Protein AF-A0A5V2T5C7-F1 (afdb_monomer_lite)

Organism: Salmonella enterica (NCBI:txid28901)

Sequence (39 aa):
MINDDILAHARQCAPAESCGYVVRTAQGERYFPCENLSA

Secondary structure (DSSP, 8-state):
-HHHHHHHHHHHHTTS--EEEEEEETTEEEEEEE--TT-

Structure (mmCIF, N/CA/C/O backbone):
data_AF-A0A5V2T5C7-F1
#
_entry.id   AF-A0A5V2T5C7-F1
#
loop_
_atom_site.group_PDB
_atom_site.id
_atom_site.type_symbol
_atom_site.label_atom_id
_atom_site.label_alt_id
_atom_site.label_comp_id
_atom_site.label_asym_id
_atom_site.label_entity_id
_atom_site.label_seq_id
_atom_site.pdbx_PDB_ins_code
_atom_site.Cartn_x
_atom_site.Cartn_y
_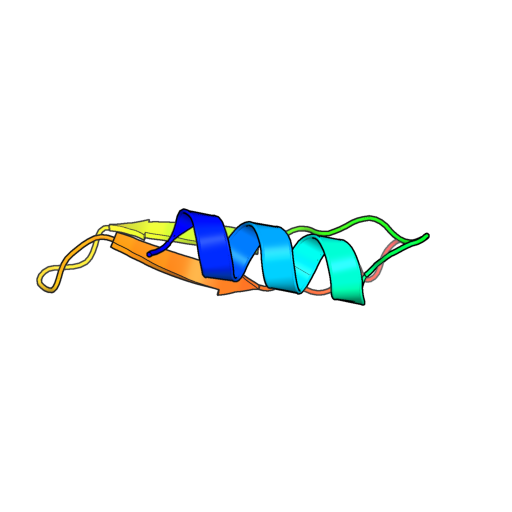atom_site.Cartn_z
_atom_site.occupancy
_atom_site.B_iso_or_equiv
_atom_site.auth_seq_id
_atom_site.auth_comp_id
_atom_site.auth_asym_id
_atom_site.auth_atom_id
_atom_site.pdbx_PDB_model_num
ATOM 1 N N . MET A 1 1 ? -10.161 -7.233 2.357 1.00 71.31 1 MET A N 1
ATOM 2 C CA . MET A 1 1 ? -9.440 -7.242 3.653 1.00 71.31 1 MET A CA 1
ATOM 3 C C . MET A 1 1 ? -8.173 -6.427 3.429 1.00 71.31 1 MET A C 1
ATOM 5 O O . MET A 1 1 ? -7.661 -6.520 2.326 1.00 71.31 1 MET A O 1
ATOM 9 N N . ILE A 1 2 ? -7.669 -5.623 4.374 1.00 83.19 2 ILE A N 1
ATOM 10 C CA . ILE A 1 2 ? -6.521 -4.721 4.097 1.00 83.19 2 ILE A CA 1
ATOM 11 C C . ILE A 1 2 ? -5.328 -5.451 3.445 1.00 83.19 2 ILE A C 1
ATOM 13 O O . ILE A 1 2 ? -4.661 -4.917 2.566 1.00 83.19 2 ILE A O 1
ATOM 17 N N . ASN A 1 3 ? -5.124 -6.715 3.832 1.00 88.94 3 ASN A N 1
ATOM 18 C CA . ASN A 1 3 ? -4.088 -7.586 3.290 1.00 88.94 3 ASN A CA 1
ATOM 19 C C . ASN A 1 3 ? -4.300 -7.919 1.804 1.00 88.94 3 ASN A C 1
ATOM 21 O O . ASN A 1 3 ? -3.324 -8.011 1.067 1.00 88.94 3 ASN A O 1
ATOM 25 N N . ASP A 1 4 ? -5.545 -8.074 1.347 1.00 95.00 4 ASP A N 1
ATOM 26 C CA . ASP A 1 4 ? -5.847 -8.335 -0.065 1.00 95.00 4 ASP A CA 1
ATOM 27 C C . ASP A 1 4 ? -5.489 -7.122 -0.928 1.00 95.00 4 ASP A C 1
ATOM 29 O O . ASP A 1 4 ? -4.900 -7.292 -1.993 1.00 95.00 4 ASP A O 1
ATOM 33 N N . ASP A 1 5 ? -5.783 -5.910 -0.443 1.00 96.56 5 ASP A N 1
ATOM 34 C CA . ASP A 1 5 ? -5.488 -4.658 -1.151 1.00 96.56 5 ASP A CA 1
ATOM 35 C C . ASP A 1 5 ? -3.970 -4.431 -1.261 1.00 96.56 5 ASP A C 1
ATOM 37 O O . ASP A 1 5 ? -3.471 -4.064 -2.325 1.00 96.56 5 ASP A O 1
ATOM 41 N N . ILE A 1 6 ? -3.217 -4.732 -0.195 1.00 97.44 6 ILE A N 1
ATOM 42 C CA . ILE A 1 6 ? -1.745 -4.685 -0.192 1.00 97.44 6 ILE A CA 1
ATOM 43 C C . ILE A 1 6 ? -1.168 -5.693 -1.193 1.00 97.44 6 ILE A C 1
ATOM 45 O O . ILE A 1 6 ? -0.300 -5.355 -1.996 1.00 97.44 6 ILE A O 1
ATOM 49 N N . LEU A 1 7 ? -1.652 -6.938 -1.176 1.00 97.88 7 LEU A N 1
ATOM 50 C CA . LEU A 1 7 ? -1.164 -7.979 -2.082 1.00 97.88 7 LEU A CA 1
ATOM 51 C C . LEU A 1 7 ? -1.580 -7.729 -3.537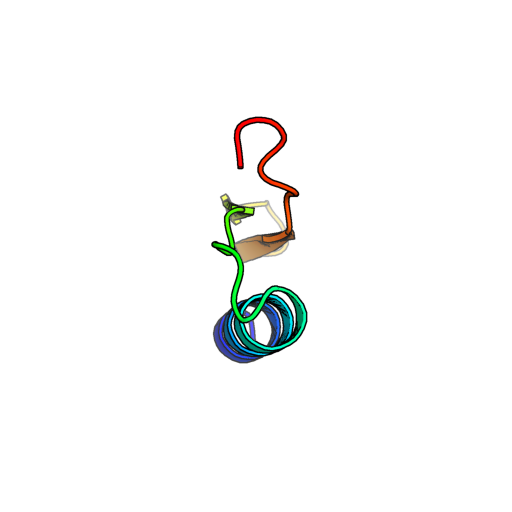 1.00 97.88 7 LEU A C 1
ATOM 53 O O . LEU A 1 7 ? -0.874 -8.146 -4.455 1.00 97.88 7 LEU A O 1
ATOM 57 N N . ALA A 1 8 ? -2.728 -7.097 -3.775 1.00 97.75 8 ALA A N 1
ATOM 58 C CA . ALA A 1 8 ? -3.142 -6.676 -5.107 1.00 97.75 8 ALA A CA 1
ATOM 59 C C . ALA A 1 8 ? -2.210 -5.582 -5.640 1.00 97.75 8 ALA A C 1
ATOM 61 O O . ALA A 1 8 ? -1.699 -5.724 -6.750 1.00 97.75 8 ALA A O 1
ATOM 62 N N . HIS A 1 9 ? -1.916 -4.565 -4.825 1.00 97.50 9 HIS A N 1
ATOM 63 C CA . HIS A 1 9 ? -0.978 -3.505 -5.185 1.00 97.50 9 HIS A CA 1
ATOM 64 C C . HIS A 1 9 ? 0.429 -4.054 -5.472 1.00 97.50 9 HIS A C 1
ATOM 66 O O . HIS A 1 9 ? 0.986 -3.798 -6.536 1.00 97.50 9 HIS A O 1
ATOM 72 N N . ALA A 1 10 ? 0.949 -4.934 -4.609 1.00 97.12 10 ALA A N 1
ATOM 73 C CA . ALA A 1 10 ? 2.252 -5.566 -4.813 1.00 97.12 10 ALA A CA 1
ATOM 74 C C . ALA A 1 10 ? 2.356 -6.333 -6.143 1.00 97.12 10 ALA A C 1
ATOM 76 O O . ALA A 1 10 ? 3.389 -6.292 -6.810 1.00 97.12 10 ALA A O 1
ATOM 77 N N . ARG A 1 11 ? 1.278 -7.010 -6.563 1.00 97.75 11 ARG A N 1
ATOM 78 C CA . ARG A 1 11 ? 1.233 -7.693 -7.867 1.00 97.75 11 ARG A CA 1
ATOM 79 C C . ARG A 1 11 ? 1.210 -6.721 -9.044 1.00 97.75 11 ARG A C 1
ATOM 81 O O . ARG A 1 11 ? 1.746 -7.065 -10.090 1.00 97.75 11 ARG A O 1
ATOM 88 N N . GLN A 1 12 ? 0.590 -5.553 -8.892 1.00 96.50 12 GLN A N 1
ATOM 89 C CA . GLN A 1 12 ? 0.536 -4.528 -9.938 1.00 96.50 12 GLN A CA 1
ATOM 90 C C . GL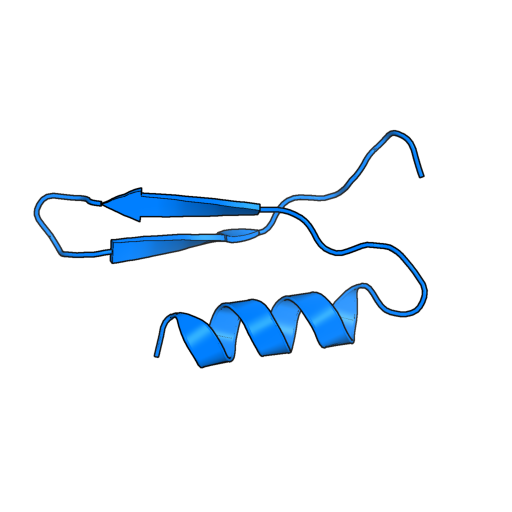N A 1 12 ? 1.884 -3.834 -10.139 1.00 96.50 12 GLN A C 1
ATOM 92 O O . GLN A 1 12 ? 2.225 -3.509 -11.271 1.00 96.50 12 GLN A O 1
ATOM 97 N N . CYS A 1 13 ? 2.650 -3.631 -9.066 1.00 95.69 13 CYS A N 1
ATOM 98 C CA . CYS A 1 13 ? 3.966 -3.002 -9.151 1.00 95.69 13 CYS A CA 1
ATOM 99 C C . CYS A 1 13 ? 5.031 -3.917 -9.763 1.00 95.69 13 CYS A C 1
ATOM 101 O O . CYS A 1 13 ? 5.989 -3.413 -10.339 1.00 95.69 13 CYS A O 1
ATOM 103 N N . ALA A 1 14 ? 4.883 -5.243 -9.671 1.00 95.56 14 ALA A N 1
ATOM 104 C CA . ALA A 1 14 ? 5.911 -6.184 -10.110 1.00 95.56 14 ALA A CA 1
ATOM 105 C C . ALA A 1 14 ? 6.355 -5.941 -11.576 1.00 95.56 14 ALA A C 1
ATOM 107 O O . ALA A 1 14 ? 5.507 -5.851 -12.466 1.00 95.56 14 ALA A O 1
ATOM 108 N N . PRO A 1 15 ? 7.675 -5.880 -11.860 1.00 94.62 15 PRO A N 1
ATOM 109 C CA . PRO A 1 15 ? 8.805 -6.217 -10.981 1.00 94.62 15 PRO A CA 1
ATOM 110 C C . PRO A 1 15 ? 9.284 -5.077 -10.064 1.00 94.62 15 PRO A C 1
ATOM 112 O O . PRO A 1 15 ? 10.198 -5.298 -9.272 1.00 94.62 15 PRO A O 1
ATOM 115 N N . ALA A 1 16 ? 8.714 -3.878 -10.185 1.00 94.25 16 ALA A N 1
ATOM 116 C CA . ALA A 1 16 ? 9.061 -2.743 -9.343 1.00 94.25 16 ALA A CA 1
ATOM 117 C C . ALA A 1 16 ? 8.581 -2.939 -7.894 1.00 94.25 16 ALA A C 1
ATOM 119 O O . ALA A 1 16 ? 7.693 -3.745 -7.593 1.00 94.25 16 ALA A O 1
ATOM 120 N N . GLU A 1 17 ? 9.208 -2.195 -6.986 1.00 95.81 17 GLU A N 1
ATOM 121 C CA . GLU A 1 17 ? 8.866 -2.186 -5.568 1.00 95.81 17 GLU A CA 1
ATOM 122 C C . GLU A 1 17 ? 7.473 -1.573 -5.338 1.00 95.81 17 GLU A C 1
ATOM 124 O O . GLU A 1 17 ? 7.046 -0.670 -6.055 1.00 95.81 17 GLU A O 1
ATOM 129 N N . SER A 1 18 ? 6.756 -2.090 -4.339 1.00 96.00 18 SER A N 1
ATOM 130 C CA . SER A 1 18 ? 5.419 -1.633 -3.953 1.00 96.00 18 SER A CA 1
ATOM 131 C C . SER A 1 18 ? 5.458 -1.045 -2.547 1.00 96.00 18 SER A C 1
ATOM 133 O O . SER A 1 18 ? 5.574 -1.802 -1.579 1.00 96.00 18 SER A O 1
ATOM 135 N N . CYS A 1 19 ? 5.206 0.259 -2.424 1.00 96.50 19 CYS A N 1
ATOM 136 C CA . CYS A 1 19 ? 5.148 0.961 -1.142 1.00 96.50 19 CYS A CA 1
ATOM 137 C C . CYS A 1 19 ? 3.744 1.517 -0.827 1.00 96.50 19 CYS A C 1
ATOM 139 O O . CYS A 1 19 ? 2.834 1.524 -1.656 1.00 96.50 19 CYS A O 1
ATOM 141 N N . GLY A 1 20 ? 3.519 1.951 0.415 1.00 96.06 20 GLY A N 1
ATOM 142 C CA . GLY A 1 20 ? 2.255 2.568 0.828 1.00 96.06 20 GLY A CA 1
ATOM 143 C C . GLY A 1 20 ? 2.127 2.745 2.340 1.00 96.06 20 GLY A C 1
ATOM 144 O O . GLY A 1 20 ? 3.009 2.348 3.101 1.00 96.06 20 GLY A O 1
ATOM 145 N N . TYR A 1 21 ? 1.003 3.312 2.780 1.00 97.56 21 TYR A N 1
ATOM 146 C CA . TYR A 1 21 ? 0.699 3.563 4.192 1.00 97.56 21 TYR A CA 1
ATOM 147 C C . TYR A 1 21 ? -0.479 2.722 4.675 1.00 97.56 21 TYR A C 1
ATOM 149 O O . TYR A 1 21 ? -1.490 2.593 3.986 1.00 97.56 21 TYR A O 1
ATOM 157 N N . VAL A 1 22 ? -0.394 2.225 5.908 1.00 96.94 22 VAL A N 1
ATOM 158 C CA . VAL A 1 22 ? -1.554 1.731 6.658 1.00 96.94 22 VAL A CA 1
ATOM 159 C C . VAL A 1 22 ? -1.868 2.750 7.743 1.00 96.94 22 VAL A C 1
ATOM 161 O O . VAL A 1 22 ? -1.048 3.003 8.622 1.00 96.94 22 VAL A O 1
ATOM 164 N N . VAL A 1 23 ? -3.052 3.354 7.670 1.00 97.00 23 VAL A N 1
ATOM 165 C CA . VAL A 1 23 ? -3.473 4.416 8.588 1.00 97.00 23 VAL A CA 1
ATOM 166 C C . VAL A 1 23 ? -4.676 3.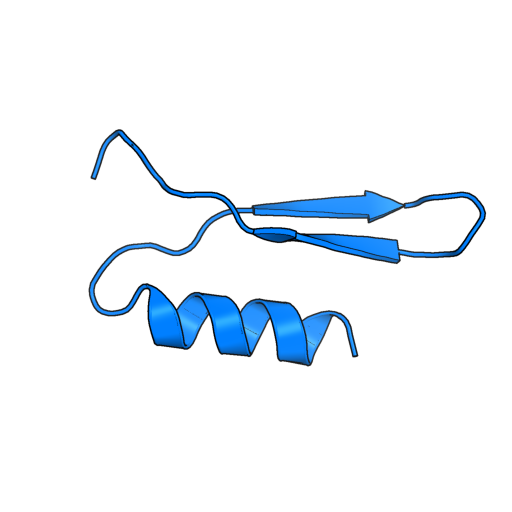943 9.387 1.00 97.00 23 VAL A C 1
ATOM 168 O O . VAL A 1 23 ? -5.684 3.513 8.823 1.00 97.00 23 VAL A O 1
ATOM 171 N N . ARG A 1 24 ? -4.594 4.050 10.715 1.00 96.38 24 ARG A N 1
ATOM 172 C CA . ARG A 1 24 ? -5.732 3.808 11.604 1.00 96.38 24 ARG A CA 1
ATOM 173 C C . ARG A 1 24 ? -6.602 5.059 11.680 1.00 96.38 24 ARG A C 1
ATOM 175 O O . ARG A 1 24 ? -6.135 6.119 12.085 1.00 96.38 24 ARG A O 1
ATOM 182 N N . THR A 1 25 ? -7.868 4.921 11.308 1.00 94.00 25 THR A N 1
ATOM 183 C CA . THR A 1 25 ? -8.879 5.986 11.351 1.00 94.00 25 THR A CA 1
ATOM 184 C C . THR A 1 25 ? -9.986 5.640 12.345 1.00 94.00 25 THR A C 1
ATOM 186 O O . THR A 1 25 ? -10.058 4.515 12.842 1.00 94.00 25 THR A O 1
ATOM 189 N N . ALA A 1 26 ? -10.899 6.583 12.595 1.00 96.50 26 ALA A N 1
ATOM 190 C CA . ALA A 1 26 ? -12.107 6.315 13.377 1.00 96.50 26 ALA A CA 1
ATOM 191 C C . ALA A 1 26 ? -13.007 5.232 12.744 1.00 96.50 26 ALA A C 1
ATOM 193 O O . ALA A 1 26 ? -13.787 4.604 13.451 1.00 96.50 26 ALA A O 1
ATOM 194 N N . GLN A 1 27 ? -12.892 4.990 11.431 1.00 93.69 27 GLN A N 1
ATOM 195 C CA . GLN A 1 27 ? -13.638 3.950 10.712 1.00 93.69 27 GLN A CA 1
ATOM 196 C C . GLN A 1 27 ? -12.878 2.613 10.612 1.00 93.69 27 GLN A C 1
ATOM 198 O O . GLN A 1 27 ? -13.364 1.682 9.975 1.00 93.69 27 GLN A O 1
ATOM 203 N N . GLY A 1 28 ? -11.698 2.505 11.231 1.00 94.00 28 GLY A N 1
ATOM 204 C CA . GLY A 1 28 ? -10.823 1.336 11.148 1.00 94.00 28 GLY A CA 1
ATOM 205 C C . GLY A 1 28 ? -9.541 1.604 10.362 1.00 94.00 28 GLY A C 1
ATOM 206 O O . GLY A 1 28 ? -9.210 2.743 10.022 1.00 94.00 28 GLY A O 1
ATOM 207 N N . GLU A 1 29 ? -8.776 0.546 10.118 1.00 96.00 29 GLU A N 1
ATOM 208 C CA . GLU A 1 29 ? -7.525 0.624 9.364 1.00 96.00 29 GLU A CA 1
ATOM 209 C C . GLU A 1 29 ? -7.802 0.701 7.863 1.00 96.00 29 GLU A C 1
ATOM 211 O O . GLU A 1 29 ? -8.634 -0.037 7.331 1.00 96.00 29 GLU A O 1
ATOM 216 N N . ARG A 1 30 ? 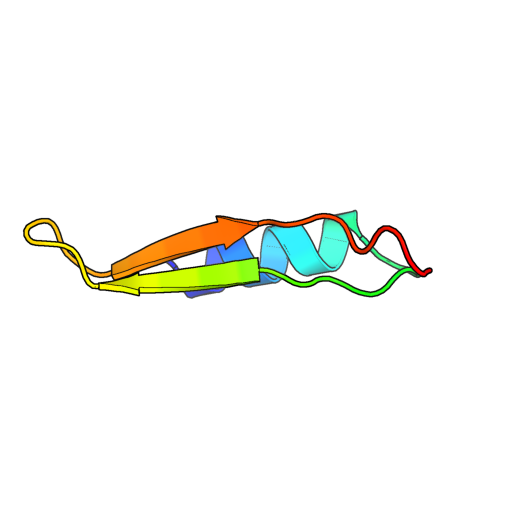-7.083 1.592 7.175 1.00 95.69 30 ARG A N 1
ATOM 217 C CA . ARG A 1 30 ? -7.155 1.748 5.722 1.00 95.69 30 ARG A CA 1
ATOM 218 C C . ARG A 1 30 ? -5.763 1.756 5.098 1.00 95.69 30 ARG A C 1
ATOM 220 O O . ARG A 1 30 ? -4.856 2.404 5.618 1.00 95.69 30 ARG A O 1
ATOM 227 N N . TYR A 1 31 ? -5.619 1.036 3.988 1.00 96.81 31 TYR A N 1
ATOM 228 C CA . TYR A 1 31 ? -4.406 1.026 3.176 1.00 96.81 31 TYR A CA 1
ATOM 229 C C . TYR A 1 31 ? -4.470 2.101 2.087 1.00 96.81 31 TYR A C 1
ATOM 231 O O . TYR A 1 31 ? -5.526 2.336 1.495 1.00 96.81 31 TYR A O 1
ATOM 239 N N . PHE A 1 32 ? -3.331 2.741 1.838 1.00 97.06 32 PHE A N 1
ATOM 240 C CA . PHE A 1 32 ? -3.137 3.766 0.822 1.00 97.06 32 PHE A CA 1
ATOM 241 C C . PHE A 1 32 ? -1.899 3.402 -0.013 1.00 97.06 32 PHE A C 1
ATOM 243 O O . PHE A 1 32 ? -0.784 3.513 0.505 1.00 97.06 32 PHE A O 1
ATOM 250 N N . PRO A 1 33 ? -2.071 2.944 -1.268 1.00 96.94 33 PRO A N 1
ATOM 251 C CA . PRO A 1 33 ? -0.949 2.609 -2.140 1.00 96.94 33 PRO A CA 1
ATOM 252 C C . PRO A 1 33 ? -0.177 3.869 -2.552 1.00 96.94 33 PRO A C 1
ATOM 254 O O . PRO A 1 33 ? -0.749 4.959 -2.636 1.00 96.94 33 PRO A O 1
ATOM 257 N N . CYS A 1 34 ? 1.123 3.726 -2.793 1.00 95.62 34 CYS A N 1
ATOM 258 C CA . CYS A 1 34 ? 2.008 4.794 -3.253 1.00 95.62 34 CYS A CA 1
ATOM 259 C C . CYS A 1 34 ? 2.892 4.300 -4.401 1.00 95.62 34 CYS A C 1
ATOM 261 O O . CYS A 1 34 ? 3.176 3.110 -4.508 1.00 95.62 34 CYS A O 1
ATOM 263 N N . GLU A 1 35 ? 3.362 5.232 -5.224 1.00 93.38 35 GLU A N 1
ATOM 264 C CA . GLU A 1 35 ? 4.352 4.963 -6.263 1.00 93.38 35 GLU A CA 1
ATOM 265 C C . GLU A 1 35 ? 5.731 5.423 -5.786 1.00 93.38 35 GLU A C 1
ATOM 267 O O . GLU A 1 35 ? 5.898 6.550 -5.309 1.00 93.38 35 GLU A O 1
ATOM 272 N N . ASN A 1 36 ? 6.727 4.546 -5.906 1.00 89.69 36 ASN A N 1
ATOM 273 C CA . ASN A 1 36 ? 8.102 4.890 -5.585 1.00 89.69 36 ASN A CA 1
ATOM 274 C C . ASN A 1 36 ? 8.729 5.668 -6.750 1.00 89.69 36 ASN A C 1
ATOM 276 O O . ASN A 1 36 ? 9.163 5.089 -7.739 1.00 89.69 36 ASN A O 1
ATOM 280 N N . LEU A 1 37 ? 8.815 6.990 -6.604 1.00 90.12 37 LEU A N 1
ATOM 281 C CA . LEU A 1 37 ? 9.376 7.884 -7.626 1.00 90.12 37 LEU A CA 1
ATOM 282 C C . LEU A 1 37 ? 10.910 7.823 -7.745 1.00 90.12 37 LEU A C 1
ATOM 284 O O . LEU A 1 37 ? 11.481 8.520 -8.578 1.00 90.12 37 LEU A O 1
ATOM 288 N 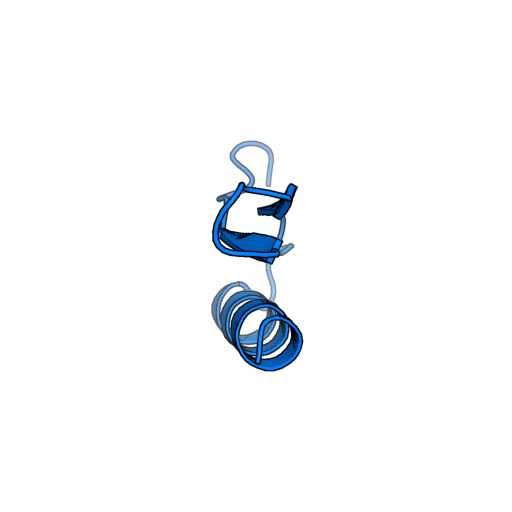N . SER A 1 38 ? 11.581 7.054 -6.884 1.00 86.81 38 SER A N 1
ATOM 289 C CA . SER A 1 38 ? 13.040 6.879 -6.903 1.00 86.81 38 SER A CA 1
ATOM 290 C C . SER A 1 38 ? 13.503 5.582 -7.575 1.00 86.81 38 SER A C 1
ATOM 292 O O . SER A 1 38 ? 14.705 5.316 -7.577 1.00 86.81 38 SER A O 1
ATOM 294 N N . ALA A 1 39 ? 12.560 4.780 -8.085 1.00 73.25 39 ALA A N 1
ATOM 295 C CA . ALA A 1 39 ? 12.818 3.499 -8.741 1.00 73.25 39 ALA A CA 1
ATOM 296 C C . ALA A 1 39 ? 13.573 3.638 -10.074 1.00 73.25 39 ALA A C 1
ATOM 298 O O . ALA A 1 39 ? 13.376 4.653 -10.781 1.00 73.25 39 ALA A O 1
#

Radius of gyration: 10.95 Å; chains: 1; bounding box: 27×16×24 Å

pLDDT: mean 93.82, std 5.91, range [71.31, 97.88]

Foldseek 3Di:
DQVVVQVVQCVVQPPHDWDWDWDQDPVGTHIDTDDDPPD